Protein AF-A0A350NRY1-F1 (afdb_monomer)

Sequence (93 aa):
MAEQGHRSIKRFFANFLNRFWRHALIWVCIVFALFPVVWIISASLDPANSIAGQKLIPPNASFINFQRLFQSEQHPFGIWFLNTFKLCIVTAT

Nearest PDB structures (foldseek):
  8hpr-assembly1_B  TM=7.833E-01  e=2.696E-02  Mycolicibacterium smegmatis MC2 155
  8ja7-assembly1_B  TM=7.948E-01  e=4.327E-02  Mycobacterium tuberculosis H37Rv

Radius of gyration: 25.07 Å; Cα contacts (8 Å, |Δi|>4): 36; chains: 1; bounding box: 50×42×66 Å

Structure (mmCIF, N/CA/C/O backbone):
data_AF-A0A350NRY1-F1
#
_entry.id   AF-A0A350NRY1-F1
#
loop_
_atom_site.group_PDB
_atom_site.id
_atom_site.type_symbol
_atom_site.label_atom_id
_atom_site.label_alt_id
_atom_site.label_comp_id
_atom_site.label_asym_id
_atom_site.label_entity_id
_atom_site.label_seq_id
_atom_site.pdbx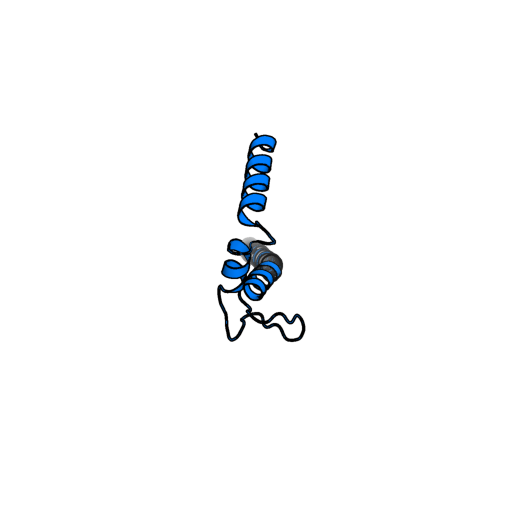_PDB_ins_code
_atom_site.Cartn_x
_atom_site.Cartn_y
_atom_site.Cartn_z
_atom_site.occupancy
_atom_site.B_iso_or_equiv
_atom_site.auth_seq_id
_atom_site.auth_comp_id
_atom_site.auth_asym_id
_atom_site.auth_atom_id
_atom_site.pdbx_PDB_model_num
ATOM 1 N N . MET A 1 1 ? 32.635 14.948 -43.712 1.00 58.06 1 MET A N 1
ATOM 2 C CA . MET A 1 1 ? 31.175 15.182 -43.586 1.00 58.06 1 MET A CA 1
ATOM 3 C C . MET A 1 1 ? 30.378 13.907 -43.253 1.00 58.06 1 MET A C 1
ATOM 5 O O . MET A 1 1 ? 29.461 14.003 -42.451 1.00 58.06 1 MET A O 1
ATOM 9 N N . ALA A 1 2 ? 30.748 12.709 -43.737 1.00 62.00 2 ALA A N 1
ATOM 10 C CA . ALA A 1 2 ? 30.053 11.446 -43.401 1.00 62.00 2 ALA A CA 1
ATOM 11 C C . ALA A 1 2 ? 30.162 10.999 -41.918 1.00 62.00 2 ALA A C 1
ATOM 13 O O . ALA A 1 2 ? 29.223 10.435 -41.361 1.00 62.00 2 ALA A O 1
ATOM 14 N N . GLU A 1 3 ? 31.271 11.304 -41.233 1.00 62.00 3 GLU A N 1
ATOM 15 C CA . GLU A 1 3 ? 31.469 10.922 -39.823 1.00 62.00 3 GLU A CA 1
ATOM 16 C C . GLU A 1 3 ? 30.555 11.639 -38.811 1.00 62.00 3 GLU A C 1
ATOM 18 O O . GLU A 1 3 ? 30.292 11.108 -37.727 1.00 62.00 3 GLU A O 1
ATOM 23 N N . GLN A 1 4 ? 30.094 12.855 -39.120 1.00 64.75 4 GLN A N 1
ATOM 24 C CA . GLN A 1 4 ? 29.228 13.625 -38.217 1.00 64.75 4 GLN A CA 1
ATOM 25 C C . GLN A 1 4 ? 27.813 13.030 -38.153 1.00 64.75 4 GLN A C 1
ATOM 27 O O . GLN A 1 4 ? 27.235 12.955 -37.067 1.00 64.75 4 GLN A O 1
ATOM 32 N N . GLY A 1 5 ? 27.290 12.528 -39.278 1.00 69.81 5 GLY A N 1
ATOM 33 C CA . GLY A 1 5 ? 25.975 11.878 -39.342 1.00 69.81 5 GLY A CA 1
ATOM 34 C C . GLY A 1 5 ? 25.914 10.575 -38.537 1.00 69.81 5 GLY A C 1
ATOM 35 O O . GLY A 1 5 ? 24.994 10.375 -37.743 1.00 69.81 5 GLY A O 1
ATOM 36 N N . HIS A 1 6 ? 26.945 9.730 -38.647 1.00 66.69 6 HIS A N 1
ATOM 37 C CA . HIS A 1 6 ? 27.026 8.457 -37.912 1.00 66.69 6 HIS A CA 1
ATOM 38 C C . HIS A 1 6 ? 27.096 8.646 -36.390 1.00 66.69 6 HIS A C 1
ATOM 40 O O . HIS A 1 6 ? 26.464 7.916 -35.623 1.00 66.69 6 HIS A O 1
ATOM 46 N N . ARG A 1 7 ? 27.832 9.668 -35.931 1.00 72.44 7 ARG A N 1
ATOM 47 C CA . ARG A 1 7 ? 27.922 10.012 -34.502 1.00 72.44 7 ARG A CA 1
ATOM 48 C C . ARG A 1 7 ? 26.597 10.529 -33.938 1.00 72.44 7 ARG A C 1
ATOM 50 O O . ARG A 1 7 ? 26.299 10.248 -32.779 1.00 72.44 7 ARG A O 1
ATOM 57 N N . SER A 1 8 ? 25.802 11.240 -34.737 1.00 75.19 8 SER A N 1
ATOM 58 C CA . SER A 1 8 ? 24.486 11.749 -34.328 1.00 75.19 8 SER A CA 1
ATOM 59 C C . SER A 1 8 ? 23.478 10.617 -34.087 1.00 75.19 8 SER A C 1
ATOM 61 O O . SER A 1 8 ? 22.870 10.543 -33.018 1.00 75.19 8 SER A O 1
ATOM 63 N N . ILE A 1 9 ? 23.382 9.661 -35.020 1.00 82.00 9 ILE A N 1
ATOM 64 C CA . ILE A 1 9 ? 22.444 8.527 -34.933 1.00 82.00 9 ILE A CA 1
ATOM 65 C C . ILE A 1 9 ? 22.772 7.626 -33.734 1.00 82.00 9 ILE A C 1
ATOM 67 O O . ILE A 1 9 ? 21.886 7.296 -32.947 1.00 82.00 9 ILE A O 1
ATOM 71 N N . LYS A 1 10 ? 24.051 7.283 -33.524 1.00 83.56 10 LYS A N 1
ATOM 72 C CA . LYS A 1 10 ? 24.471 6.467 -32.370 1.00 83.56 10 LYS A CA 1
ATOM 73 C C . LYS A 1 10 ? 24.108 7.114 -31.031 1.00 83.56 10 LYS A C 1
ATOM 75 O O . LYS A 1 10 ? 23.627 6.430 -30.132 1.00 83.56 10 LYS A O 1
ATOM 80 N N . ARG A 1 11 ? 24.304 8.431 -30.904 1.00 81.75 11 ARG A N 1
ATOM 81 C CA . ARG A 1 11 ? 23.940 9.188 -29.694 1.00 81.75 11 ARG A CA 1
ATOM 82 C C . ARG A 1 11 ? 22.429 9.221 -29.484 1.00 81.75 11 ARG A C 1
ATOM 84 O O . ARG A 1 11 ? 21.975 9.050 -28.357 1.00 81.75 11 ARG A O 1
ATOM 91 N N . PHE A 1 12 ? 21.649 9.392 -30.551 1.00 84.44 12 PHE A N 1
ATOM 92 C CA . PHE A 1 12 ? 20.189 9.345 -30.480 1.00 84.44 12 PHE A CA 1
ATOM 93 C C . PHE A 1 12 ? 19.682 7.992 -29.957 1.00 84.44 12 PHE A C 1
ATOM 95 O O . PHE A 1 12 ? 18.933 7.964 -28.979 1.00 84.44 12 PHE A O 1
ATOM 102 N N . PHE A 1 13 ? 20.142 6.880 -30.541 1.00 86.56 13 PHE A N 1
ATOM 103 C CA . PHE A 1 13 ? 19.758 5.534 -30.104 1.00 86.56 13 PHE A CA 1
ATOM 104 C C . PHE A 1 13 ? 20.218 5.228 -28.674 1.00 86.56 13 PHE A C 1
ATOM 106 O O . PHE A 1 13 ? 19.434 4.703 -27.887 1.00 86.56 13 PHE A O 1
ATOM 113 N N . ALA A 1 14 ? 21.440 5.614 -28.297 1.00 84.81 14 ALA A N 1
ATOM 114 C CA . ALA A 1 14 ? 21.930 5.452 -26.928 1.00 84.81 14 ALA A CA 1
ATOM 115 C C . ALA A 1 14 ? 21.070 6.225 -25.910 1.00 84.81 14 ALA A C 1
ATOM 117 O O . ALA A 1 14 ? 20.713 5.692 -24.860 1.00 84.81 14 ALA A O 1
ATOM 118 N N . ASN A 1 15 ? 20.670 7.457 -26.237 1.00 85.44 15 ASN A N 1
ATOM 119 C CA . ASN A 1 15 ? 19.805 8.269 -25.379 1.00 85.44 15 ASN A CA 1
ATOM 120 C C . ASN A 1 15 ? 18.383 7.702 -25.286 1.00 85.44 15 ASN A C 1
ATOM 122 O O . ASN A 1 15 ? 17.768 7.741 -24.219 1.00 85.44 15 ASN A O 1
ATOM 126 N N . PHE A 1 16 ? 17.852 7.179 -26.393 1.00 88.69 16 PHE A N 1
ATOM 127 C CA . PHE A 1 16 ? 16.559 6.502 -26.414 1.00 88.69 16 PHE A CA 1
ATOM 128 C C . PHE A 1 16 ? 16.577 5.241 -25.542 1.00 88.69 16 PHE A C 1
ATOM 130 O O . PHE A 1 16 ? 15.726 5.097 -24.666 1.00 88.69 16 PHE A O 1
ATOM 137 N N . LEU A 1 17 ? 17.592 4.389 -25.704 1.00 91.56 17 LEU A N 1
ATOM 138 C CA . LEU A 1 17 ? 17.747 3.158 -24.934 1.00 91.56 17 LEU A CA 1
ATOM 139 C C . LEU A 1 17 ? 17.947 3.434 -23.438 1.00 91.56 17 LEU A C 1
ATOM 141 O O . LEU A 1 17 ? 17.320 2.781 -22.611 1.00 91.56 17 LEU A O 1
ATOM 145 N N . ASN A 1 18 ? 18.742 4.446 -23.077 1.00 91.75 18 ASN A N 1
ATOM 146 C CA . ASN A 1 18 ? 18.929 4.846 -21.680 1.00 91.75 18 ASN A CA 1
ATOM 147 C C . ASN A 1 18 ? 17.617 5.343 -21.044 1.00 91.75 18 ASN A C 1
ATOM 149 O O . ASN A 1 18 ? 17.280 4.988 -19.914 1.00 91.75 18 ASN A O 1
ATOM 153 N N . ARG A 1 19 ? 16.821 6.134 -21.779 1.00 92.25 19 ARG A N 1
ATOM 154 C CA . ARG A 1 19 ? 15.489 6.536 -21.306 1.00 92.25 19 ARG A CA 1
ATOM 155 C C . ARG A 1 19 ? 14.582 5.328 -21.116 1.00 92.25 19 ARG A C 1
ATOM 157 O O . ARG A 1 19 ? 13.951 5.239 -20.067 1.00 92.25 19 ARG A O 1
ATOM 164 N N . PHE A 1 20 ? 14.533 4.411 -22.076 1.00 94.69 20 PHE A N 1
ATOM 165 C CA . PHE A 1 20 ? 13.708 3.210 -21.974 1.00 94.69 20 PHE A CA 1
ATOM 166 C C . PHE A 1 20 ? 14.113 2.341 -20.776 1.00 94.69 20 PHE A C 1
ATOM 168 O O . PHE A 1 20 ? 13.263 1.978 -19.970 1.00 94.69 20 PHE A O 1
ATOM 175 N N . TRP A 1 21 ? 15.415 2.107 -20.594 1.00 95.56 21 TRP A N 1
ATOM 176 C CA . TRP A 1 21 ? 15.959 1.350 -19.466 1.00 95.56 21 TRP A CA 1
ATOM 177 C C . TRP A 1 21 ? 15.575 1.953 -18.111 1.00 95.56 21 TRP A C 1
ATOM 179 O O . TRP A 1 21 ? 15.113 1.239 -17.225 1.00 95.56 21 TRP A O 1
ATOM 189 N N . ARG A 1 22 ? 15.675 3.281 -17.961 1.00 95.25 22 ARG A N 1
ATOM 190 C CA . ARG A 1 22 ? 15.248 3.968 -16.731 1.00 95.25 22 ARG A CA 1
ATOM 191 C C . ARG A 1 22 ? 13.765 3.751 -16.431 1.00 95.25 22 ARG A C 1
ATOM 193 O O . ARG A 1 22 ? 13.422 3.487 -15.286 1.00 95.25 22 ARG A O 1
ATOM 200 N N . HIS A 1 23 ? 12.895 3.841 -17.436 1.00 96.56 23 HIS A N 1
ATOM 201 C CA . HIS A 1 23 ? 11.459 3.616 -17.233 1.00 96.56 23 HIS A CA 1
ATOM 202 C C . HIS A 1 23 ? 11.152 2.146 -16.932 1.00 96.56 23 HIS A C 1
ATOM 204 O O . HIS A 1 23 ? 10.346 1.873 -16.050 1.00 96.56 23 HIS A O 1
ATOM 210 N N . ALA A 1 24 ? 11.819 1.206 -17.606 1.00 97.62 24 ALA A N 1
ATOM 211 C CA . ALA A 1 24 ? 11.689 -0.218 -17.315 1.00 97.62 24 ALA A CA 1
ATOM 212 C C . ALA A 1 24 ? 12.069 -0.528 -15.858 1.00 97.62 24 ALA A C 1
ATOM 214 O O . ALA A 1 24 ? 11.308 -1.191 -15.159 1.00 97.62 24 ALA A O 1
ATOM 215 N N . LEU A 1 25 ? 13.186 0.021 -15.367 1.00 97.81 25 LEU A N 1
ATOM 216 C CA . LEU A 1 25 ? 13.585 -0.114 -13.964 1.00 97.81 25 LEU A CA 1
ATOM 217 C C . LEU A 1 25 ? 12.557 0.485 -13.001 1.00 97.81 25 LEU A C 1
ATOM 219 O O . LEU A 1 25 ? 12.227 -0.150 -12.005 1.00 97.81 25 LEU A O 1
ATOM 223 N N . ILE A 1 26 ? 12.019 1.672 -13.304 1.00 97.94 26 ILE A N 1
ATOM 224 C CA . ILE A 1 26 ? 10.964 2.292 -12.487 1.00 97.94 26 ILE A CA 1
ATOM 225 C C . ILE A 1 26 ? 9.754 1.358 -12.380 1.00 97.94 26 ILE A C 1
ATOM 227 O O . ILE A 1 26 ? 9.268 1.123 -11.277 1.00 97.94 26 ILE A O 1
ATOM 231 N N . TRP A 1 27 ? 9.303 0.774 -13.492 1.00 98.19 27 TRP A N 1
ATOM 232 C CA . TRP A 1 27 ? 8.190 -0.177 -13.483 1.00 98.19 27 TRP A CA 1
ATOM 233 C C . TRP A 1 27 ? 8.486 -1.434 -12.670 1.00 98.19 27 TRP A C 1
ATOM 235 O O . TRP A 1 27 ? 7.635 -1.864 -11.897 1.00 98.19 27 TRP A O 1
ATOM 245 N N . VAL A 1 28 ? 9.692 -1.993 -12.787 1.00 98.25 28 VAL A N 1
ATOM 246 C CA . VAL A 1 28 ? 10.113 -3.142 -11.972 1.00 98.25 28 VAL A CA 1
ATOM 247 C C . VAL A 1 28 ? 10.082 -2.793 -10.483 1.00 98.25 28 VAL A C 1
ATOM 249 O O . VAL A 1 28 ? 9.516 -3.549 -9.696 1.00 98.25 28 VAL A O 1
ATOM 252 N N . CYS A 1 29 ? 10.615 -1.631 -10.095 1.00 98.12 29 CYS A N 1
ATOM 253 C CA . CYS A 1 29 ? 10.578 -1.163 -8.710 1.00 98.12 29 CYS A CA 1
ATOM 254 C C . CYS A 1 29 ? 9.143 -0.965 -8.203 1.00 98.12 29 CYS A C 1
ATOM 256 O O . CYS A 1 29 ? 8.844 -1.347 -7.075 1.00 98.12 29 CYS A O 1
ATOM 258 N N . ILE A 1 30 ? 8.246 -0.410 -9.027 1.00 98.25 30 ILE A N 1
ATOM 259 C CA . ILE A 1 30 ? 6.827 -0.241 -8.682 1.00 98.25 30 ILE A CA 1
ATOM 260 C C . ILE A 1 30 ? 6.164 -1.600 -8.459 1.00 98.25 30 ILE A C 1
ATOM 262 O O . ILE A 1 30 ? 5.526 -1.799 -7.430 1.00 98.25 30 ILE A O 1
ATOM 266 N N . VAL A 1 31 ? 6.326 -2.548 -9.387 1.00 98.00 31 VAL A N 1
ATOM 267 C CA . VAL A 1 31 ? 5.736 -3.890 -9.258 1.00 98.00 31 VAL A CA 1
ATOM 268 C C . VAL A 1 31 ? 6.265 -4.590 -8.010 1.00 98.00 31 VAL A C 1
ATOM 270 O O . VAL A 1 31 ? 5.479 -5.147 -7.249 1.00 98.00 31 VAL A O 1
ATOM 273 N N . PHE A 1 32 ? 7.571 -4.509 -7.756 1.00 97.31 32 PHE A N 1
ATOM 274 C CA . PHE A 1 32 ? 8.187 -5.068 -6.557 1.00 97.31 32 PHE A CA 1
ATOM 275 C C . PHE A 1 32 ? 7.632 -4.442 -5.267 1.00 97.31 32 PHE A C 1
ATOM 277 O O . PHE A 1 32 ? 7.298 -5.166 -4.332 1.00 97.31 32 PHE A O 1
ATOM 284 N N . ALA A 1 33 ? 7.480 -3.115 -5.224 1.00 97.56 33 ALA A N 1
ATOM 285 C CA . ALA A 1 33 ? 6.952 -2.402 -4.061 1.00 97.56 33 ALA A CA 1
ATOM 286 C C . ALA A 1 33 ? 5.453 -2.657 -3.826 1.00 97.56 33 ALA A C 1
ATOM 288 O O . ALA A 1 33 ? 5.012 -2.737 -2.681 1.00 97.56 33 ALA A O 1
ATOM 289 N N . LEU A 1 34 ? 4.664 -2.801 -4.895 1.00 97.81 34 LEU A N 1
ATOM 290 C CA . LEU A 1 34 ? 3.222 -3.041 -4.806 1.00 97.81 34 LEU A CA 1
ATOM 291 C C . LEU A 1 34 ? 2.867 -4.510 -4.574 1.00 97.81 34 LEU A C 1
ATOM 293 O O . LEU A 1 34 ? 1.810 -4.786 -4.012 1.00 97.81 34 LEU A O 1
ATOM 297 N N . PHE A 1 35 ? 3.727 -5.452 -4.962 1.00 95.75 35 PHE A N 1
ATOM 298 C CA . PHE A 1 35 ? 3.500 -6.884 -4.763 1.00 95.75 35 PHE A CA 1
ATOM 299 C C . PHE A 1 35 ? 3.058 -7.254 -3.329 1.00 95.75 35 PHE A C 1
ATOM 301 O O . PHE A 1 35 ? 1.998 -7.871 -3.190 1.00 95.75 35 PHE A O 1
ATOM 308 N N . PRO A 1 36 ? 3.767 -6.853 -2.249 1.00 95.19 36 PRO A N 1
ATOM 309 C CA . PRO A 1 36 ? 3.327 -7.159 -0.886 1.00 95.19 36 PRO A CA 1
ATOM 310 C C . PRO A 1 36 ? 2.006 -6.472 -0.515 1.00 95.19 36 PRO A C 1
ATOM 312 O O . PRO A 1 36 ? 1.210 -7.043 0.227 1.00 95.19 36 PRO A O 1
ATOM 315 N N . VAL A 1 37 ? 1.727 -5.280 -1.052 1.00 96.25 37 VAL A N 1
ATOM 316 C CA . VAL A 1 37 ? 0.464 -4.564 -0.804 1.00 96.25 37 VAL A CA 1
ATOM 317 C C . VAL A 1 37 ? -0.714 -5.348 -1.378 1.00 96.25 37 VAL A C 1
ATOM 319 O O . VAL A 1 37 ? -1.705 -5.571 -0.684 1.00 96.25 37 VAL A O 1
ATOM 322 N N . VAL A 1 38 ? -0.590 -5.828 -2.619 1.00 95.12 38 VAL A N 1
ATOM 323 C CA . VAL A 1 38 ? -1.613 -6.672 -3.256 1.00 95.12 38 VAL A CA 1
ATOM 324 C C . VAL A 1 38 ? -1.815 -7.965 -2.463 1.00 95.12 38 VAL A C 1
ATOM 326 O O . VAL A 1 38 ? -2.952 -8.396 -2.273 1.00 95.12 38 VAL A O 1
ATOM 329 N N . TRP A 1 39 ? -0.735 -8.554 -1.942 1.00 92.56 39 TRP A N 1
ATOM 330 C CA . TRP A 1 39 ? -0.815 -9.751 -1.104 1.00 92.56 39 TRP A CA 1
ATOM 331 C C . TRP A 1 39 ? -1.605 -9.517 0.192 1.00 92.56 39 TRP A C 1
ATOM 333 O O . TRP A 1 39 ? -2.452 -10.332 0.555 1.00 92.56 39 TRP A O 1
ATOM 343 N N . ILE A 1 40 ? -1.380 -8.387 0.871 1.00 93.06 40 ILE A N 1
ATOM 344 C CA . ILE A 1 40 ? -2.116 -8.013 2.090 1.00 93.06 40 ILE A CA 1
ATOM 345 C C . ILE A 1 40 ? -3.598 -7.780 1.782 1.00 93.06 40 ILE A C 1
ATOM 347 O O . ILE A 1 40 ? -4.459 -8.241 2.531 1.00 93.06 40 ILE A O 1
ATOM 351 N N . ILE A 1 41 ? -3.911 -7.109 0.669 1.00 9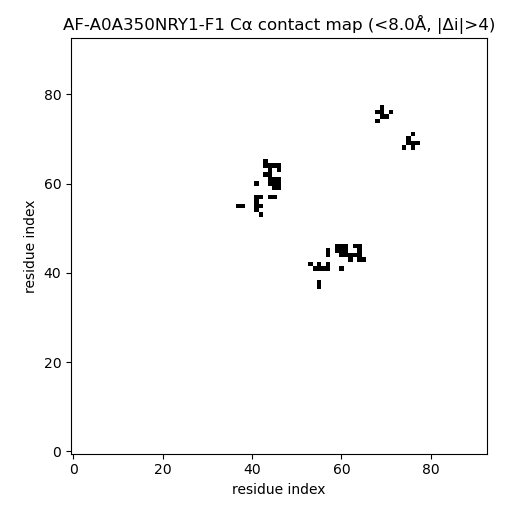4.25 41 ILE A N 1
ATOM 352 C CA . ILE A 1 41 ? -5.301 -6.898 0.241 1.00 94.25 41 ILE A CA 1
ATOM 353 C C . ILE A 1 41 ? -5.985 -8.246 -0.006 1.00 94.25 41 ILE A C 1
ATOM 355 O O . ILE A 1 41 ? -7.086 -8.467 0.494 1.00 94.25 41 ILE A O 1
ATOM 359 N N . SER A 1 42 ? -5.320 -9.165 -0.710 1.00 92.31 42 SER A N 1
ATOM 360 C CA . SER A 1 42 ? -5.826 -10.524 -0.919 1.00 92.31 42 SER A CA 1
ATOM 361 C C . SER A 1 42 ? -6.116 -11.235 0.401 1.00 92.31 42 SER A C 1
ATOM 363 O O . SER A 1 42 ? -7.230 -11.712 0.608 1.00 92.31 42 SER A O 1
ATOM 365 N N . ALA A 1 43 ? -5.153 -11.230 1.326 1.00 91.94 43 ALA A N 1
ATOM 366 C CA . ALA A 1 43 ? -5.311 -11.841 2.643 1.00 91.94 43 ALA A CA 1
ATOM 367 C C . ALA A 1 43 ? -6.474 -11.232 3.436 1.00 91.94 43 ALA A C 1
ATOM 369 O O . ALA A 1 43 ? -7.215 -11.953 4.094 1.00 91.94 43 ALA A O 1
ATOM 370 N N . SER A 1 44 ? -6.685 -9.916 3.335 1.00 92.94 44 SER A N 1
ATOM 371 C CA . SER A 1 44 ? -7.801 -9.249 4.012 1.00 92.94 44 SER A CA 1
ATOM 372 C C . SER A 1 44 ? -9.173 -9.715 3.506 1.00 92.94 44 SER A C 1
ATOM 374 O O . SER A 1 44 ? -10.130 -9.747 4.280 1.00 92.94 44 SER A O 1
ATOM 376 N N . LEU A 1 45 ? -9.258 -10.111 2.231 1.00 93.06 45 LEU A N 1
ATOM 377 C CA . LEU A 1 45 ? -10.480 -10.582 1.576 1.00 93.06 45 LEU A CA 1
ATOM 378 C C . LEU A 1 45 ? -10.654 -12.104 1.633 1.00 93.06 45 LEU A C 1
ATOM 380 O O . LEU A 1 45 ? -11.723 -12.597 1.276 1.00 93.06 45 LEU A O 1
ATOM 384 N N . ASP A 1 46 ? -9.632 -12.857 2.038 1.00 92.12 46 ASP A N 1
ATOM 385 C CA . ASP A 1 46 ? -9.716 -14.309 2.155 1.00 92.12 46 ASP A CA 1
ATOM 386 C C . ASP A 1 46 ? -10.457 -14.688 3.453 1.00 92.12 46 ASP A C 1
ATOM 388 O O . ASP A 1 46 ? -9.970 -14.404 4.550 1.00 92.12 46 ASP A O 1
ATOM 392 N N . PRO A 1 47 ? -11.648 -15.315 3.384 1.00 86.12 47 PRO A N 1
ATOM 393 C CA . PRO A 1 47 ? -12.366 -15.750 4.578 1.00 86.12 47 PRO A CA 1
ATOM 394 C C . PRO A 1 47 ? -11.686 -16.940 5.275 1.00 86.12 47 PRO A C 1
ATOM 396 O O . PRO A 1 47 ? -12.092 -17.300 6.385 1.00 86.12 47 PRO A O 1
ATOM 399 N N . ALA A 1 48 ? -10.708 -17.588 4.632 1.00 82.44 48 ALA A N 1
ATOM 400 C CA . ALA A 1 48 ? -9.978 -18.705 5.205 1.00 82.44 48 ALA A CA 1
ATOM 401 C C . ALA A 1 48 ? -8.950 -18.216 6.237 1.00 82.44 48 ALA A C 1
ATOM 403 O O . ALA A 1 48 ? -8.014 -17.490 5.923 1.00 82.44 48 ALA A O 1
ATOM 404 N N . ASN A 1 49 ? -9.059 -18.704 7.474 1.00 69.62 49 ASN A N 1
ATOM 405 C CA . ASN A 1 49 ? -8.079 -18.454 8.539 1.00 69.62 49 ASN A CA 1
ATOM 406 C C . ASN A 1 49 ? -6.826 -19.351 8.405 1.00 69.62 49 ASN A C 1
ATOM 408 O O . ASN A 1 49 ? -6.330 -19.877 9.400 1.00 69.62 49 ASN A O 1
ATOM 412 N N . SER A 1 50 ? -6.340 -19.592 7.182 1.00 76.19 50 SER A N 1
ATOM 413 C CA . SER A 1 50 ? -5.192 -20.470 6.915 1.00 76.19 50 SER A CA 1
ATOM 414 C C . SER A 1 50 ? -4.111 -19.742 6.128 1.00 76.19 50 SER A C 1
ATOM 416 O O . SER A 1 50 ? -4.355 -19.243 5.035 1.00 76.19 50 SER A O 1
ATOM 418 N N . ILE A 1 51 ? -2.886 -19.760 6.657 1.00 71.75 51 ILE A N 1
ATOM 419 C CA . ILE A 1 51 ? -1.688 -19.263 5.962 1.00 71.75 51 ILE A C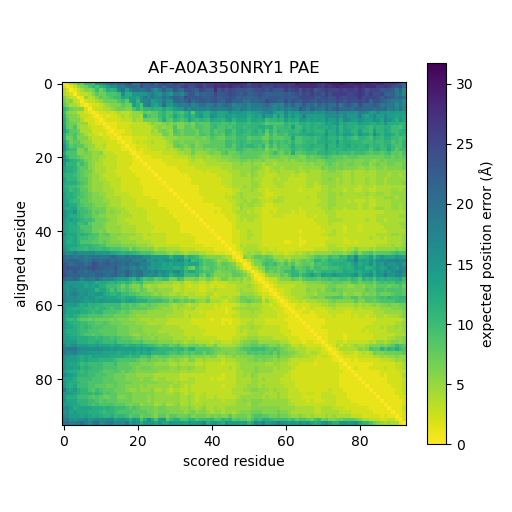A 1
ATOM 420 C C . ILE A 1 51 ? -1.205 -20.300 4.929 1.00 71.75 51 ILE A C 1
ATOM 422 O O . ILE A 1 51 ? -0.662 -19.954 3.879 1.00 71.75 51 ILE A O 1
ATOM 426 N N . ALA A 1 52 ? -1.430 -21.591 5.198 1.00 73.44 52 ALA A N 1
ATOM 427 C CA . ALA A 1 52 ? -1.057 -22.671 4.294 1.00 73.44 52 ALA A CA 1
ATOM 428 C C . ALA A 1 52 ? -2.054 -22.740 3.125 1.00 73.44 52 ALA A C 1
ATOM 430 O O . ALA A 1 52 ? -3.222 -23.079 3.316 1.00 73.44 52 ALA A O 1
ATOM 431 N N . GLY A 1 53 ? -1.584 -22.416 1.915 1.00 72.19 53 GLY A N 1
ATOM 432 C CA . GLY A 1 53 ? -2.365 -22.519 0.675 1.00 72.19 53 GLY A CA 1
ATOM 433 C C . GLY A 1 53 ? -3.059 -21.233 0.214 1.00 72.19 53 GLY A C 1
ATOM 434 O O . GLY A 1 53 ? -3.869 -21.294 -0.713 1.00 72.19 53 GLY A O 1
ATOM 435 N N . GLN A 1 54 ? -2.742 -20.084 0.819 1.00 79.50 54 GLN A N 1
ATOM 436 C CA . GLN A 1 54 ? -3.315 -18.802 0.415 1.00 79.50 54 GLN A CA 1
ATOM 437 C C . GLN A 1 54 ? -2.916 -18.448 -1.030 1.00 79.50 54 GLN A C 1
ATOM 439 O O . GLN A 1 54 ? -1.755 -18.578 -1.426 1.00 79.50 54 GLN A O 1
ATOM 444 N N . LYS A 1 55 ? -3.886 -18.001 -1.834 1.00 85.25 55 LYS A N 1
ATOM 445 C CA . LYS A 1 55 ? -3.677 -17.585 -3.231 1.00 85.25 55 LYS A CA 1
ATOM 446 C C . LYS A 1 55 ? -3.664 -16.062 -3.337 1.00 85.25 55 LYS A C 1
ATOM 448 O O . LYS A 1 55 ? -4.315 -15.376 -2.557 1.00 85.25 55 LYS A O 1
ATOM 453 N N . LEU A 1 56 ? -2.989 -15.526 -4.359 1.00 86.25 56 LEU A N 1
ATOM 454 C CA . LEU A 1 56 ? -2.999 -14.080 -4.619 1.00 86.25 56 LEU A CA 1
ATOM 455 C C . LEU A 1 56 ? -4.411 -13.558 -4.931 1.00 86.25 56 LEU A C 1
ATOM 457 O O . LEU A 1 56 ? -4.736 -12.444 -4.553 1.00 86.25 56 LEU A O 1
ATOM 461 N N . ILE A 1 57 ? -5.251 -14.356 -5.591 1.00 87.56 57 ILE A N 1
ATOM 462 C CA . ILE A 1 57 ? -6.679 -14.067 -5.754 1.00 87.56 57 ILE A CA 1
ATOM 463 C C . ILE A 1 57 ? -7.436 -15.197 -5.048 1.00 87.56 57 ILE A C 1
ATOM 465 O O . ILE A 1 57 ? -7.363 -16.343 -5.513 1.00 87.56 57 ILE A O 1
ATOM 469 N N . PRO A 1 58 ? -8.104 -14.924 -3.915 1.00 84.94 58 PRO A N 1
ATOM 470 C CA . PRO A 1 58 ? -8.790 -15.956 -3.160 1.00 84.94 58 PRO A CA 1
ATOM 471 C C . PRO A 1 58 ? -10.056 -16.389 -3.917 1.00 84.94 58 PRO A C 1
ATOM 473 O O . PRO A 1 58 ? -10.752 -15.547 -4.487 1.00 84.94 58 PRO A O 1
ATOM 476 N N . PRO A 1 59 ? -10.389 -17.692 -3.937 1.00 85.56 59 PRO A N 1
ATOM 477 C CA . PRO A 1 59 ? -11.550 -18.195 -4.673 1.00 85.56 59 PRO A CA 1
ATOM 478 C C . PRO A 1 59 ? -12.888 -17.683 -4.115 1.00 85.56 59 PRO A C 1
ATOM 480 O O . PRO A 1 59 ? -13.855 -17.599 -4.861 1.00 85.56 59 PRO A O 1
ATOM 483 N N . ASN A 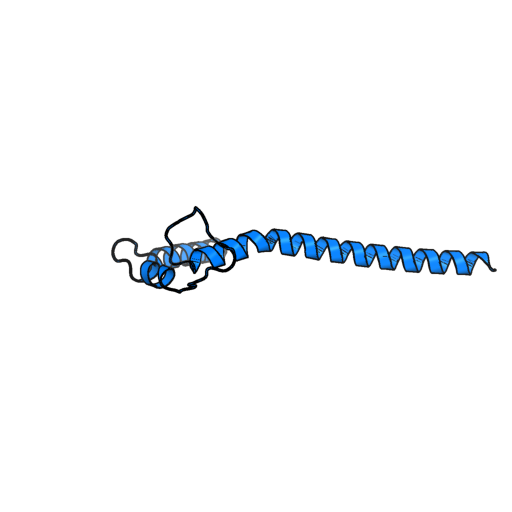1 60 ? -12.937 -17.322 -2.828 1.00 86.44 60 ASN A N 1
ATOM 484 C CA . ASN A 1 60 ? -14.136 -16.844 -2.132 1.00 86.44 60 ASN A CA 1
ATOM 485 C C . ASN A 1 60 ? -13.903 -15.462 -1.499 1.00 86.44 60 ASN A C 1
ATOM 487 O O . ASN A 1 60 ? -14.126 -15.290 -0.302 1.00 86.44 60 ASN A O 1
ATOM 491 N N . ALA A 1 61 ? -13.410 -14.493 -2.276 1.00 91.25 61 ALA A N 1
ATOM 492 C CA . ALA A 1 61 ? -13.161 -13.136 -1.786 1.00 91.25 61 ALA A CA 1
ATOM 493 C C . ALA A 1 61 ? -14.412 -12.534 -1.115 1.00 91.25 61 ALA A C 1
ATOM 495 O O . ALA A 1 61 ? -15.492 -12.505 -1.706 1.00 91.25 61 ALA A O 1
ATOM 496 N N . SER A 1 62 ? -14.271 -12.052 0.120 1.00 92.94 62 SER A N 1
ATOM 497 C CA . SER A 1 62 ? -15.380 -11.546 0.929 1.00 92.94 62 SER A CA 1
ATOM 498 C C . SER A 1 62 ? -14.932 -10.452 1.898 1.00 92.94 62 SER A C 1
ATOM 500 O O . SER A 1 62 ? -13.798 -10.429 2.363 1.00 92.94 62 SER A O 1
ATOM 502 N N . PHE A 1 63 ? -15.857 -9.567 2.272 1.00 95.06 63 PHE A N 1
ATOM 503 C CA . PHE A 1 63 ? -15.630 -8.522 3.276 1.00 95.06 63 PHE A CA 1
ATOM 504 C C . PHE A 1 63 ? -15.89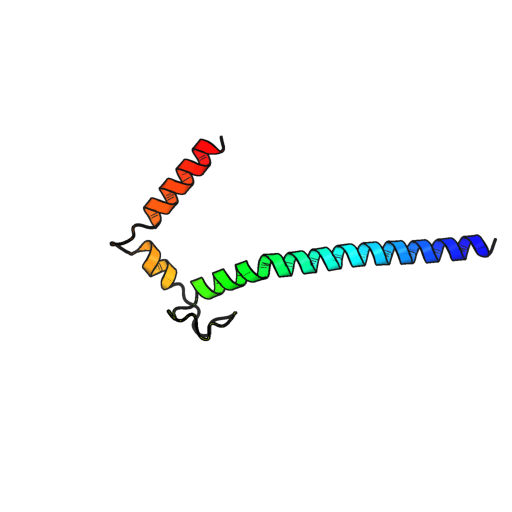7 -8.984 4.717 1.00 95.06 63 PHE A C 1
ATOM 506 O O . PHE A 1 63 ? -15.920 -8.167 5.639 1.00 95.06 63 PHE A O 1
ATOM 513 N N . ILE A 1 64 ? -16.092 -10.287 4.939 1.00 94.19 64 ILE A N 1
ATOM 514 C CA . ILE A 1 64 ? -16.431 -10.837 6.256 1.00 94.19 64 ILE A CA 1
ATOM 515 C C . ILE A 1 64 ? -15.392 -10.502 7.334 1.00 94.19 64 ILE A C 1
ATOM 517 O O . ILE A 1 64 ? -15.760 -10.240 8.478 1.00 94.19 64 ILE A O 1
ATOM 521 N N . ASN A 1 65 ? -14.104 -10.445 6.986 1.00 93.12 65 ASN A N 1
ATOM 522 C CA . ASN A 1 65 ? -13.051 -10.075 7.932 1.00 93.12 65 ASN A CA 1
ATOM 523 C C . ASN A 1 65 ? -13.197 -8.622 8.397 1.00 93.12 65 ASN A C 1
ATOM 525 O O . ASN A 1 65 ? -13.056 -8.347 9.585 1.00 93.12 65 ASN A O 1
ATOM 529 N N . PHE A 1 66 ? -13.562 -7.705 7.496 1.00 94.31 66 PHE A N 1
ATOM 530 C CA . PHE A 1 66 ? -13.839 -6.313 7.852 1.00 94.31 66 PHE A CA 1
ATOM 531 C C . PHE A 1 66 ? -15.083 -6.194 8.732 1.00 94.31 66 PHE A C 1
ATOM 533 O O . PHE A 1 66 ? -15.056 -5.472 9.725 1.00 94.31 66 PHE A O 1
ATOM 540 N N . GLN A 1 67 ? -16.155 -6.930 8.421 1.00 94.19 67 GLN A N 1
ATOM 541 C CA . GLN A 1 67 ? -17.353 -6.953 9.268 1.00 94.19 67 GLN A CA 1
ATOM 542 C C . GLN A 1 67 ? -17.016 -7.427 10.684 1.00 94.19 67 GLN A C 1
ATOM 544 O O . GLN A 1 67 ? -17.314 -6.727 11.648 1.00 94.19 67 GLN A O 1
ATOM 549 N N . ARG A 1 68 ? -16.305 -8.555 10.807 1.00 93.19 68 ARG A N 1
ATOM 550 C CA . ARG A 1 68 ? -15.827 -9.077 12.096 1.00 93.19 68 ARG A CA 1
ATOM 551 C 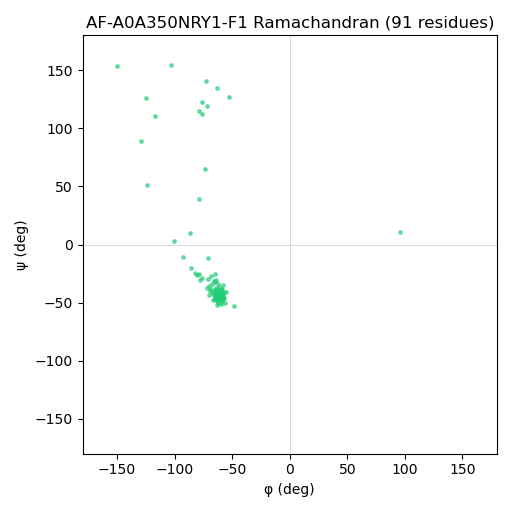C . ARG A 1 68 ? -14.949 -8.069 12.837 1.00 93.19 68 ARG A C 1
ATOM 553 O O . ARG A 1 68 ? -15.087 -7.931 14.045 1.00 93.19 68 ARG A O 1
ATOM 560 N N . LEU A 1 69 ? -14.075 -7.357 12.126 1.00 93.62 69 LEU A N 1
ATOM 561 C CA . LEU A 1 69 ? -13.168 -6.372 12.714 1.00 93.62 69 LEU A CA 1
ATOM 562 C C . LEU A 1 69 ? -13.917 -5.173 13.316 1.00 93.62 69 LEU A C 1
ATOM 564 O O . LEU A 1 69 ? -13.599 -4.752 14.424 1.00 93.62 69 LEU A O 1
ATOM 568 N N . PHE A 1 70 ? -14.909 -4.625 12.609 1.00 94.88 70 PHE A N 1
ATOM 569 C CA . PHE A 1 70 ? -15.642 -3.437 13.063 1.00 94.88 70 PHE A CA 1
ATOM 570 C C . PHE A 1 70 ? -16.817 -3.742 13.999 1.00 94.88 70 PHE A C 1
ATOM 572 O O . PHE A 1 70 ? -17.249 -2.850 14.723 1.00 94.88 70 PHE A O 1
ATOM 579 N N . GLN A 1 71 ? -17.331 -4.973 13.993 1.00 94.44 71 GLN A N 1
ATOM 580 C CA . GLN A 1 71 ? -18.451 -5.403 14.839 1.00 94.44 71 GLN A CA 1
ATOM 581 C C . GLN A 1 71 ? -18.003 -6.196 16.078 1.00 94.44 71 GLN A C 1
ATOM 583 O O . GLN A 1 71 ? -18.846 -6.672 16.833 1.00 94.44 71 GLN A O 1
ATOM 588 N N . SER A 1 72 ? -16.696 -6.364 16.300 1.00 90.81 72 SER A N 1
ATOM 589 C CA . SER A 1 72 ? -16.183 -7.085 17.467 1.00 90.81 72 SER A CA 1
ATOM 590 C C . SER A 1 72 ? -16.377 -6.281 18.753 1.00 90.81 72 SER A C 1
ATOM 592 O O . SER A 1 72 ? -15.789 -5.214 18.925 1.00 90.81 72 SER A O 1
ATOM 594 N N . GLU A 1 73 ? -17.143 -6.834 19.696 1.00 85.88 73 GLU A N 1
ATOM 595 C CA . GLU A 1 73 ? -17.289 -6.260 21.041 1.00 85.88 73 GLU A CA 1
ATOM 596 C C . GLU A 1 73 ? -16.009 -6.409 21.878 1.00 85.88 73 GLU A C 1
ATOM 598 O O . GLU A 1 73 ? -15.700 -5.559 22.709 1.00 85.88 73 GLU A O 1
ATOM 603 N N . GLN A 1 74 ? -15.223 -7.465 21.636 1.00 92.25 74 GLN A N 1
ATOM 604 C CA . GLN A 1 74 ? -13.960 -7.711 22.345 1.00 92.25 74 GLN A CA 1
ATOM 605 C C . GLN A 1 74 ? -12.820 -6.809 21.858 1.00 92.25 74 GLN A C 1
ATOM 607 O O . GLN A 1 74 ? -11.889 -6.511 22.609 1.00 92.25 74 GLN A O 1
ATOM 612 N N . HIS A 1 75 ? -12.864 -6.391 20.593 1.00 92.31 75 HIS A N 1
ATOM 613 C CA . HIS A 1 75 ? -11.806 -5.615 19.956 1.00 92.31 75 HIS A CA 1
ATOM 614 C C . HIS A 1 75 ? -12.406 -4.382 19.277 1.00 92.31 75 HIS A C 1
ATOM 616 O O . HIS A 1 75 ? -12.730 -4.448 18.091 1.00 92.31 75 HIS A O 1
ATOM 622 N N . PRO A 1 76 ? -12.535 -3.247 19.996 1.00 94.12 76 PRO A N 1
ATOM 623 C CA . PRO A 1 76 ? -13.124 -2.016 19.470 1.00 94.12 76 PRO A CA 1
ATOM 624 C C . PRO A 1 76 ? -12.173 -1.301 18.492 1.00 94.12 76 PRO A C 1
ATOM 626 O O . PRO A 1 76 ? -11.715 -0.180 18.728 1.00 94.12 76 PRO A O 1
ATOM 629 N N . PHE A 1 77 ? -11.887 -1.948 17.359 1.00 95.06 77 PHE A N 1
ATOM 630 C CA . PHE A 1 77 ? -10.931 -1.498 16.349 1.00 95.06 77 PHE A CA 1
ATOM 631 C C . PHE A 1 77 ? -11.233 -0.085 15.841 1.00 95.06 77 PHE A C 1
ATOM 633 O O . PHE A 1 77 ? -10.319 0.724 15.699 1.00 95.06 77 PHE A O 1
ATOM 640 N N . GLY A 1 78 ? -12.510 0.247 15.618 1.00 94.94 78 GLY A N 1
ATOM 641 C CA . GLY A 1 78 ? -12.907 1.576 15.143 1.00 94.94 78 GLY A CA 1
ATOM 642 C C . GLY A 1 78 ? -12.477 2.702 16.089 1.00 94.94 78 GLY A C 1
ATOM 643 O O . GLY A 1 78 ? -12.009 3.746 15.637 1.00 94.94 78 GLY A O 1
ATOM 644 N N . ILE A 1 79 ? -12.556 2.474 17.404 1.00 95.56 79 ILE A N 1
ATOM 645 C CA . ILE A 1 79 ? -12.102 3.445 18.407 1.00 95.56 79 ILE 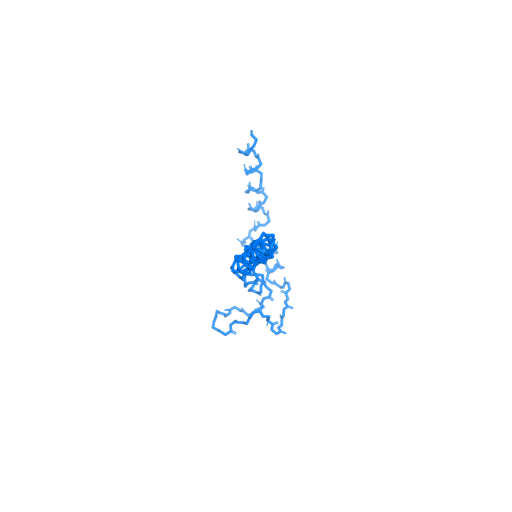A CA 1
ATOM 646 C C . ILE A 1 79 ? -10.578 3.559 18.393 1.00 95.56 79 ILE A C 1
ATOM 648 O O . ILE A 1 79 ? -10.048 4.669 18.413 1.00 95.56 79 ILE A O 1
ATOM 652 N N . TRP A 1 80 ? -9.864 2.434 18.310 1.00 96.06 80 TRP A N 1
ATOM 653 C CA . TRP A 1 80 ? -8.401 2.433 18.230 1.00 96.06 80 TRP A CA 1
ATOM 654 C C . TRP A 1 80 ? -7.897 3.184 16.999 1.00 96.06 80 TRP A C 1
ATOM 656 O O . TRP A 1 80 ? -7.039 4.055 17.125 1.00 96.06 80 TRP A O 1
ATOM 666 N N . PHE A 1 81 ? -8.491 2.919 15.835 1.00 96.75 81 PHE A N 1
ATOM 667 C CA . PHE A 1 81 ? -8.164 3.608 14.593 1.00 96.75 81 PHE A CA 1
ATOM 668 C C . PHE A 1 81 ? -8.367 5.123 14.713 1.00 96.75 81 PHE A C 1
ATOM 670 O O . PHE A 1 81 ? -7.472 5.896 14.369 1.00 96.75 81 PHE A O 1
ATOM 677 N N . LEU A 1 82 ? -9.507 5.563 15.259 1.00 97.06 82 LEU A N 1
ATOM 678 C CA . LEU A 1 82 ? -9.783 6.987 15.456 1.00 97.06 82 LEU A CA 1
ATOM 679 C C . LEU A 1 82 ? -8.813 7.644 16.443 1.00 97.06 82 LEU A C 1
ATOM 681 O O . LEU A 1 82 ? -8.412 8.787 16.227 1.00 97.06 82 LEU A O 1
ATOM 685 N N . ASN A 1 83 ? -8.420 6.945 17.508 1.00 97.25 83 ASN A N 1
ATOM 686 C CA . ASN A 1 83 ? -7.439 7.455 18.464 1.00 97.25 83 ASN A CA 1
ATOM 687 C C . ASN A 1 83 ? -6.063 7.635 17.810 1.00 97.25 83 ASN A C 1
ATOM 689 O O . ASN A 1 83 ? -5.465 8.702 17.944 1.00 97.25 83 ASN A O 1
ATOM 693 N N . THR A 1 84 ? -5.591 6.641 17.051 1.00 97.62 84 THR A N 1
ATOM 694 C CA . THR A 1 84 ? -4.339 6.740 16.286 1.00 97.62 84 THR A CA 1
ATOM 695 C C . THR A 1 84 ? -4.394 7.877 15.272 1.00 97.62 84 THR A C 1
ATOM 697 O O . THR A 1 84 ? -3.472 8.683 15.212 1.00 97.62 84 THR A O 1
ATOM 700 N N . PHE A 1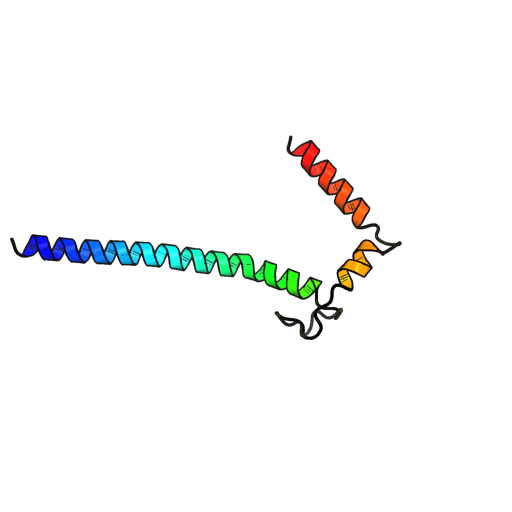 85 ? -5.488 7.995 14.518 1.00 97.25 85 PHE A N 1
ATOM 701 C CA . PHE A 1 85 ? -5.646 9.045 13.515 1.00 97.25 85 PHE A CA 1
ATOM 702 C C . PHE A 1 85 ? -5.579 10.450 14.129 1.00 97.25 85 PHE A C 1
ATOM 704 O O . PHE A 1 85 ? -4.851 11.307 13.631 1.00 97.25 85 PHE A O 1
ATOM 711 N N . LYS A 1 86 ? -6.275 10.673 15.254 1.00 97.38 86 LYS A N 1
ATOM 712 C CA . LYS A 1 86 ? -6.218 11.942 15.999 1.00 97.38 86 LYS A CA 1
ATOM 713 C C . LYS A 1 86 ? -4.799 12.265 16.461 1.00 97.38 86 LYS A C 1
ATOM 715 O O . LYS A 1 86 ? -4.354 13.392 16.275 1.00 97.38 86 LYS A O 1
ATOM 720 N N . LEU A 1 87 ? -4.092 11.286 17.029 1.00 97.50 87 LEU A N 1
ATOM 721 C CA . LEU A 1 87 ? -2.708 11.464 17.474 1.00 97.50 87 LEU A CA 1
ATOM 722 C C . LEU A 1 87 ? -1.786 11.845 16.313 1.00 97.50 87 LEU A C 1
ATOM 724 O O . LEU A 1 87 ? -1.055 12.823 16.422 1.00 97.50 87 LEU A O 1
ATOM 728 N N . CYS A 1 88 ? -1.863 11.128 15.188 1.00 97.38 88 CYS A N 1
ATOM 729 C CA . CYS A 1 88 ? -1.051 11.428 14.011 1.00 97.38 88 CYS A CA 1
ATOM 730 C C . CYS A 1 88 ? -1.271 12.856 13.506 1.00 97.38 88 CYS A C 1
ATOM 732 O O . CYS A 1 88 ? -0.297 13.527 13.192 1.00 97.38 88 CYS A O 1
ATOM 734 N N . ILE A 1 89 ? -2.521 13.330 13.453 1.00 97.62 89 ILE A N 1
ATOM 735 C CA . IL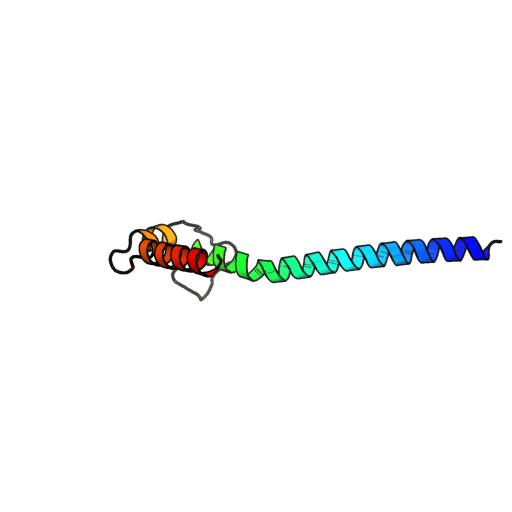E A 1 89 ? -2.823 14.705 13.028 1.00 97.62 89 ILE A CA 1
ATOM 736 C C . ILE A 1 89 ? -2.210 15.712 13.996 1.00 97.62 89 ILE A C 1
ATOM 738 O O . ILE A 1 89 ? -1.485 16.593 13.556 1.00 97.62 89 ILE A O 1
ATOM 742 N N . VAL A 1 90 ? -2.475 15.563 15.297 1.00 97.25 90 VAL A N 1
ATOM 743 C CA . VAL A 1 90 ? -2.015 16.514 16.322 1.00 97.25 90 VAL A CA 1
ATOM 744 C C . VAL A 1 90 ? -0.492 16.598 16.372 1.00 97.25 90 VAL A C 1
ATOM 746 O O . VAL A 1 90 ? 0.042 17.672 16.602 1.00 97.25 90 VAL A O 1
ATOM 749 N N . THR A 1 91 ? 0.211 15.482 16.168 1.00 97.19 91 THR A N 1
ATOM 750 C CA . THR A 1 91 ? 1.681 15.450 16.157 1.00 97.19 91 THR A CA 1
ATOM 751 C C . THR A 1 91 ? 2.288 15.902 14.826 1.00 97.19 91 THR A C 1
ATOM 753 O O . THR A 1 91 ? 3.437 16.331 14.807 1.00 97.19 91 THR A O 1
ATOM 756 N N . ALA A 1 92 ? 1.570 15.762 13.709 1.00 94.88 92 ALA A N 1
ATOM 757 C CA . ALA A 1 92 ? 2.071 16.159 12.393 1.00 94.88 92 ALA A CA 1
ATOM 758 C C . ALA A 1 92 ? 1.982 17.673 12.140 1.00 94.88 92 ALA A C 1
ATOM 760 O O . ALA A 1 92 ? 2.736 18.176 11.305 1.00 94.88 92 ALA A O 1
ATOM 761 N N . THR A 1 93 ? 1.060 18.369 12.814 1.00 80.94 93 THR A N 1
ATOM 762 C CA . THR A 1 93 ? 1.009 19.842 12.898 1.00 80.94 93 THR A CA 1
ATOM 763 C C . THR A 1 93 ? 1.986 20.385 13.922 1.00 80.94 93 THR A C 1
ATOM 765 O O . THR A 1 93 ? 2.658 21.385 13.591 1.00 80.94 93 THR A O 1
#

pLDDT: mean 89.34, std 9.71, range [58.06, 98.25]

Secondary structure (DSSP, 8-state):
-HHHHHHHHHHHHHHHHHHHHHHHHHHHHHHHHHHHHHHHHHHHH-----STT--SS-TT--SHHHHHHHH-SS--HHHHHHHHHHHHHHHH-

Mean predicted aligned error: 7.36 Å

Foldseek 3Di:
DVVVVVVVVVVVVVVVVVVVVVVVVVVVVVCVVCVVVLQVVQVCQAPDPDPPPRDSHHPRGHNVSVVCQCVPPVHPNVVVVVVVVVVCVVVVD

Solvent-accessible surface area (backbone atoms only — not comparable to full-atom values): 5400 Å² total; per-residue (Å²): 120,73,67,61,58,57,54,50,54,55,52,51,53,52,53,50,51,52,52,51,51,54,51,53,50,51,51,51,51,48,52,62,65,44,48,62,54,52,44,51,54,24,57,55,22,36,76,65,97,50,83,83,85,67,50,74,72,42,96,64,65,39,64,60,53,56,52,52,44,68,67,29,86,91,46,59,46,63,59,54,52,51,51,52,51,54,49,53,53,66,72,72,108